Protein AF-A0AAV5EKC6-F1 (afdb_monomer_lite)

InterPro domains:
  IPR011993 PH-like domain superfamily [G3DSA:2.30.29.30] (25-91)
  IPR039680 Pleckstrin homology domain-containing family B member 1/2 [PTHR14309] (21-92)

Sequence (92 aa):
MATNGSSPRLRDTESSLEKVKRQLSSGSGRYLLQGPLLKRSETLRKWNERWVILDPTSGKMEYKLRRNETSIKGTILFDASSTITLSPVNFQ

Foldseek 3Di:
DDPPCPDPVNVVVVVVVVVVVVVVVVPPQPDWDWDWDFDQDPVVRDTAIWIWTARPVFQKIWTDNDDPDPDTPDIDHDDPPDDDDDDPPPPD

Secondary structure (DSSP, 8-state):
-------HHHHHHHHHHHHHHHHHHTT-S---EEEEEEEE-TTT--EEEEEEEEETTTTEEEEESSTT-SS--EEEE--TT------TTS--

Structure (mmCIF, N/CA/C/O backbone):
data_AF-A0AAV5EKC6-F1
#
_entry.id   AF-A0AAV5EKC6-F1
#
loop_
_atom_site.group_PDB
_atom_site.id
_atom_site.type_symbol
_atom_site.label_atom_id
_atom_site.label_alt_id
_atom_site.label_comp_id
_atom_site.label_asym_id
_atom_site.label_entity_id
_atom_site.label_seq_id
_atom_site.pdbx_PDB_ins_code
_atom_site.Cartn_x
_atom_site.Cartn_y
_atom_site.Cartn_z
_atom_site.occupancy
_atom_site.B_iso_or_equiv
_atom_site.auth_seq_id
_atom_site.auth_comp_id
_atom_site.auth_asym_id
_atom_site.auth_atom_id
_atom_site.pdbx_PDB_model_num
ATOM 1 N N . MET A 1 1 ? 31.415 -27.235 11.183 1.00 35.19 1 MET A N 1
ATOM 2 C CA . MET A 1 1 ? 30.247 -27.074 12.076 1.00 35.19 1 MET A CA 1
ATOM 3 C C . MET A 1 1 ? 29.441 -25.889 11.569 1.00 35.19 1 MET A C 1
ATOM 5 O O . MET A 1 1 ? 29.993 -24.800 11.499 1.00 35.19 1 MET A O 1
ATOM 9 N N . ALA A 1 2 ? 28.208 -26.110 11.109 1.00 36.44 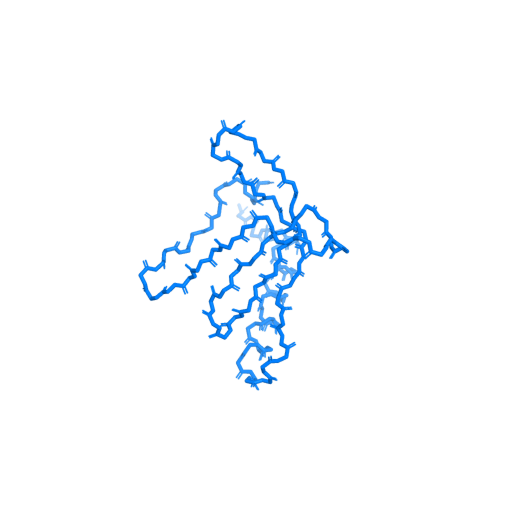2 ALA A N 1
ATOM 10 C CA . ALA A 1 2 ? 27.351 -25.057 10.566 1.00 36.44 2 ALA A CA 1
ATOM 11 C C . ALA A 1 2 ? 26.749 -24.241 11.718 1.00 36.44 2 ALA A C 1
ATOM 13 O O . ALA A 1 2 ? 26.008 -24.776 12.540 1.00 36.44 2 ALA A O 1
ATOM 14 N N . THR A 1 3 ? 27.092 -22.959 11.813 1.00 42.88 3 THR A N 1
ATOM 15 C CA . THR A 1 3 ? 26.464 -22.044 12.763 1.00 42.88 3 THR A CA 1
ATOM 16 C C . THR A 1 3 ? 25.127 -21.590 12.179 1.00 42.88 3 THR A C 1
ATOM 18 O O . THR A 1 3 ? 25.061 -20.703 11.333 1.00 42.88 3 THR A O 1
ATOM 21 N N . ASN A 1 4 ? 24.037 -22.217 12.630 1.00 48.19 4 ASN A N 1
ATOM 22 C CA . ASN A 1 4 ? 22.668 -21.747 12.405 1.00 48.19 4 ASN A CA 1
ATOM 23 C C . ASN A 1 4 ? 22.441 -20.432 13.171 1.00 48.19 4 ASN A C 1
ATOM 25 O O . ASN A 1 4 ? 21.809 -20.395 14.225 1.00 48.19 4 ASN A O 1
ATOM 29 N N . GLY A 1 5 ? 23.001 -19.341 12.656 1.00 43.16 5 GLY A N 1
ATOM 3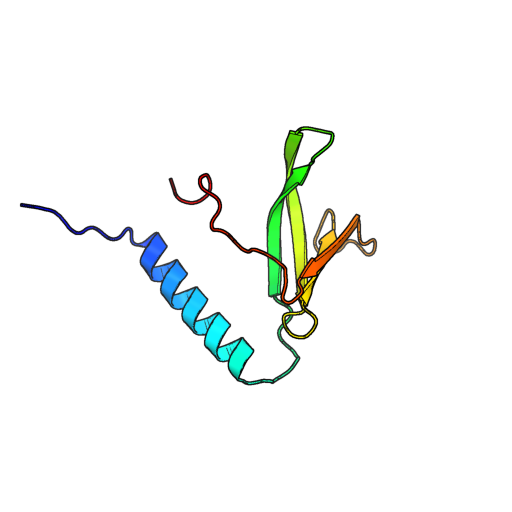0 C CA . GLY A 1 5 ? 22.795 -17.990 13.158 1.00 43.16 5 GLY A CA 1
ATOM 31 C C . GLY A 1 5 ? 21.644 -17.322 12.420 1.00 43.16 5 GLY A C 1
ATOM 32 O O . GLY A 1 5 ? 21.874 -16.507 11.534 1.00 43.16 5 GLY A O 1
ATOM 33 N N . SER A 1 6 ? 20.396 -17.644 12.769 1.00 48.16 6 SER A N 1
ATOM 34 C CA . SER A 1 6 ? 19.265 -16.796 12.376 1.00 48.16 6 SER A CA 1
ATOM 35 C C . SER A 1 6 ? 19.509 -15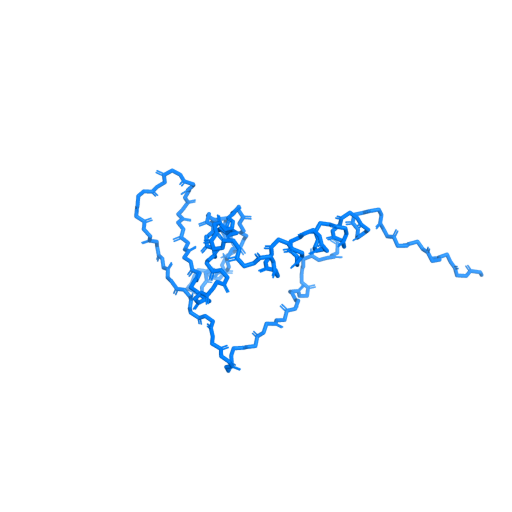.395 12.950 1.00 48.16 6 SER A C 1
ATOM 37 O O . SER A 1 6 ? 19.529 -15.246 14.175 1.00 48.16 6 SER A O 1
ATOM 39 N N . SER A 1 7 ? 19.742 -14.399 12.090 1.00 55.19 7 SER A N 1
ATOM 40 C CA . SER A 1 7 ? 19.995 -13.010 12.497 1.00 55.19 7 SER A CA 1
ATOM 41 C C . SER A 1 7 ? 18.916 -12.534 13.485 1.00 55.19 7 SER A C 1
ATOM 43 O O . SER A 1 7 ? 17.735 -12.783 13.225 1.00 55.19 7 SER A O 1
ATOM 45 N N . PRO A 1 8 ? 19.266 -11.843 14.590 1.00 59.06 8 PRO A N 1
ATOM 46 C CA . PRO A 1 8 ? 18.298 -11.353 15.580 1.00 59.06 8 PRO A CA 1
ATOM 47 C C . PRO A 1 8 ? 17.124 -10.597 14.942 1.00 59.06 8 PRO A C 1
ATOM 49 O O . PRO A 1 8 ? 15.969 -10.801 15.307 1.00 59.06 8 PRO A O 1
ATOM 52 N N . ARG A 1 9 ? 17.411 -9.834 13.876 1.00 61.12 9 ARG A N 1
ATOM 53 C CA . ARG A 1 9 ? 16.421 -9.069 13.104 1.00 61.12 9 ARG A CA 1
ATOM 54 C C . ARG A 1 9 ? 15.336 -9.935 12.463 1.00 61.12 9 ARG A C 1
ATOM 56 O O . ARG A 1 9 ? 14.192 -9.500 12.364 1.00 61.12 9 ARG A O 1
ATOM 63 N N . LEU A 1 10 ? 15.672 -11.150 12.027 1.00 62.12 10 LEU A N 1
ATOM 64 C CA . LEU A 1 10 ? 14.707 -12.061 11.407 1.00 62.12 10 LEU A CA 1
ATOM 65 C C . LEU A 1 10 ? 13.711 -12.593 12.441 1.00 62.12 10 LEU A C 1
ATOM 67 O O . LEU A 1 10 ? 12.514 -12.601 12.168 1.00 62.12 10 LEU A O 1
ATOM 71 N N . ARG A 1 11 ? 14.180 -12.945 13.646 1.00 65.62 11 ARG A N 1
ATOM 72 C CA . ARG A 1 11 ? 13.312 -13.414 14.742 1.00 65.62 11 ARG A CA 1
ATOM 73 C C . ARG A 1 11 ? 12.345 -12.328 15.215 1.00 65.62 11 ARG A C 1
ATOM 75 O O . ARG A 1 11 ? 11.167 -12.603 15.437 1.00 65.62 11 ARG A O 1
ATOM 82 N N . ASP A 1 12 ? 12.817 -11.087 15.311 1.00 70.75 12 ASP A N 1
ATOM 83 C CA . ASP A 1 12 ? 11.969 -9.942 15.672 1.00 70.75 12 ASP A CA 1
ATOM 84 C C . ASP A 1 12 ? 10.906 -9.655 14.601 1.00 70.75 12 ASP A C 1
ATOM 86 O O . ASP A 1 12 ? 9.753 -9.331 14.913 1.00 70.75 12 ASP A O 1
ATOM 90 N N . THR A 1 13 ? 11.277 -9.829 13.329 1.00 73.06 13 THR A N 1
ATOM 91 C CA . THR A 1 13 ? 10.364 -9.689 12.188 1.00 73.06 13 THR A CA 1
ATOM 92 C C . THR A 1 13 ? 9.300 -10.785 12.198 1.00 73.06 13 THR A C 1
ATOM 94 O O . THR A 1 13 ? 8.119 -10.493 12.021 1.00 73.06 13 THR A O 1
ATOM 97 N N . GLU A 1 14 ? 9.687 -12.030 12.473 1.00 75.44 14 GLU A N 1
ATOM 98 C CA . GLU A 1 14 ? 8.779 -13.177 12.560 1.00 75.44 14 GLU A CA 1
ATOM 99 C C . GLU A 1 14 ? 7.780 -13.022 13.716 1.00 75.44 14 GLU A C 1
ATOM 101 O O . GLU A 1 14 ? 6.572 -13.147 13.524 1.00 75.44 14 GLU A O 1
ATOM 106 N N . SER A 1 15 ? 8.251 -12.619 14.900 1.00 77.69 15 SER A N 1
ATOM 107 C CA . SER A 1 15 ? 7.386 -12.316 16.050 1.00 77.69 15 SER A CA 1
ATOM 108 C C . SER A 1 15 ? 6.387 -11.191 15.749 1.00 77.69 15 SER A C 1
ATOM 110 O O . SER A 1 15 ? 5.206 -11.273 16.108 1.00 77.69 15 SER A O 1
ATOM 112 N N . SER A 1 16 ? 6.838 -10.142 15.056 1.00 75.38 16 SER A N 1
ATOM 113 C CA . SER A 1 16 ? 5.982 -9.032 14.626 1.00 75.38 16 SER A CA 1
ATOM 114 C C . SER A 1 16 ? 4.940 -9.489 13.604 1.00 75.38 16 SER A C 1
ATOM 116 O O . SER A 1 16 ? 3.770 -9.124 13.719 1.00 75.38 16 SER A O 1
ATOM 118 N N . LEU A 1 17 ? 5.329 -10.347 12.659 1.00 79.00 17 LEU A N 1
ATOM 119 C CA . LEU A 1 17 ? 4.430 -10.930 11.669 1.00 79.00 17 LEU A CA 1
ATOM 120 C C . LEU A 1 17 ? 3.337 -11.779 12.331 1.00 79.00 17 LEU A C 1
ATOM 122 O O . LEU A 1 17 ? 2.161 -11.619 12.012 1.00 79.00 17 LEU A O 1
ATOM 126 N N . GLU A 1 18 ? 3.693 -12.624 13.298 1.00 81.69 18 GLU A N 1
ATOM 127 C CA . GLU A 1 18 ? 2.726 -13.444 14.038 1.00 81.69 18 GLU A CA 1
ATOM 128 C C . GLU A 1 18 ? 1.755 -12.598 14.878 1.00 81.69 18 GLU A C 1
ATOM 130 O O . GLU A 1 18 ? 0.574 -12.926 15.017 1.00 81.69 18 GLU A O 1
ATOM 135 N N . LYS A 1 19 ? 2.207 -11.460 15.421 1.00 80.69 19 LYS A N 1
ATOM 136 C CA . LYS A 1 19 ? 1.309 -10.484 16.064 1.00 80.69 19 LYS A CA 1
ATOM 137 C C . LYS A 1 19 ? 0.322 -9.882 15.062 1.00 80.69 19 LYS A C 1
ATOM 139 O O . LYS A 1 19 ? -0.869 -9.842 15.362 1.00 80.69 19 LYS A O 1
ATOM 144 N N . VAL A 1 20 ? 0.791 -9.478 13.881 1.00 78.00 20 VAL A N 1
ATOM 145 C CA . VAL A 1 20 ? -0.067 -8.916 12.826 1.00 78.00 20 VAL A CA 1
ATOM 146 C C . VAL A 1 20 ? -1.087 -9.950 12.351 1.00 78.00 20 VAL A C 1
ATOM 148 O O . VAL A 1 20 ? -2.278 -9.655 12.343 1.00 78.00 20 VAL A O 1
ATOM 151 N N . LYS A 1 21 ? -0.673 -11.187 12.051 1.00 78.88 21 LYS A N 1
ATOM 152 C CA . LYS A 1 21 ? -1.589 -12.271 11.647 1.00 78.88 21 LYS A CA 1
ATOM 153 C C . LYS A 1 21 ? -2.708 -12.496 12.665 1.00 78.88 21 LYS A C 1
ATOM 155 O O . LYS A 1 21 ? -3.874 -12.598 12.281 1.00 78.88 21 LYS A O 1
ATOM 160 N N . ARG A 1 22 ? -2.378 -12.523 13.962 1.00 81.19 22 ARG A N 1
ATOM 161 C CA . ARG A 1 22 ? -3.378 -12.645 15.038 1.00 81.19 22 ARG A CA 1
ATOM 162 C C . ARG A 1 22 ? -4.348 -11.465 15.066 1.00 81.19 22 ARG A C 1
ATOM 164 O O . ARG A 1 22 ? -5.549 -11.679 15.190 1.00 81.19 22 ARG A O 1
ATOM 171 N N . GLN A 1 23 ? -3.850 -10.237 14.914 1.00 76.50 23 GLN A N 1
ATOM 172 C CA . GLN A 1 23 ? -4.696 -9.037 14.871 1.00 76.50 23 GLN A CA 1
ATOM 173 C C . GLN A 1 23 ? -5.653 -9.048 13.674 1.00 76.50 23 GLN A C 1
ATOM 175 O O . GLN A 1 23 ? -6.831 -8.734 13.834 1.00 76.50 23 GLN A O 1
ATOM 180 N N . LEU A 1 24 ? -5.171 -9.464 12.501 1.00 76.88 24 LEU A N 1
ATOM 181 C CA . LEU A 1 24 ? -5.988 -9.601 11.293 1.00 76.88 24 LEU A CA 1
ATOM 182 C C . LEU A 1 24 ? -7.065 -10.682 11.455 1.00 76.88 24 LEU A C 1
ATOM 184 O O . LEU A 1 24 ? -8.225 -10.455 11.121 1.00 76.88 24 LEU A O 1
ATOM 188 N N . SER A 1 25 ? -6.704 -11.826 12.043 1.00 75.44 25 SER A N 1
ATOM 189 C CA . SER A 1 25 ? -7.626 -12.950 12.271 1.00 75.44 25 SER A CA 1
ATOM 190 C C . SER A 1 25 ? -8.739 -12.624 13.277 1.00 75.44 25 SER A C 1
ATOM 192 O O . SER A 1 25 ? -9.807 -13.222 13.231 1.00 75.44 25 SER A O 1
ATOM 194 N N . SER A 1 26 ? -8.516 -11.656 14.174 1.00 71.44 26 SER A N 1
ATOM 195 C CA . SER A 1 26 ? -9.486 -11.242 15.198 1.00 71.44 26 SER A CA 1
ATOM 196 C C . SER A 1 26 ? -10.692 -10.468 14.642 1.00 71.44 26 SER A C 1
ATOM 198 O O . SER A 1 26 ? -11.573 -10.112 15.423 1.00 71.44 26 SER A O 1
ATOM 200 N N . GLY A 1 27 ? -10.738 -10.144 13.342 1.00 62.38 27 GLY A N 1
ATOM 201 C CA . GLY A 1 27 ? -11.932 -9.589 12.685 1.00 62.38 27 GLY A CA 1
ATOM 202 C C . GLY A 1 27 ? -12.393 -8.209 13.180 1.00 62.38 27 GLY A C 1
ATOM 203 O O . GLY A 1 27 ? -13.467 -7.755 12.809 1.00 62.38 27 GLY A O 1
ATOM 204 N N . SER A 1 28 ? -11.594 -7.508 13.996 1.00 62.50 28 SER A N 1
ATOM 205 C CA . SER A 1 28 ? -11.976 -6.228 14.625 1.00 62.50 28 SER A CA 1
ATOM 206 C C . SER A 1 28 ? -12.184 -5.082 13.616 1.00 62.50 28 SER A C 1
ATOM 208 O O . SER A 1 28 ? -12.589 -3.999 14.026 1.00 62.50 28 SER A O 1
ATOM 210 N N . GLY A 1 29 ? -11.869 -5.267 12.322 1.00 58.59 29 GLY A N 1
ATOM 211 C CA . GLY A 1 29 ? -12.075 -4.289 11.234 1.00 58.59 29 GLY A CA 1
ATOM 212 C C . GLY A 1 29 ? -11.334 -2.951 11.390 1.00 58.59 29 GLY A C 1
ATOM 213 O O . GLY A 1 29 ? -11.405 -2.086 10.527 1.00 58.59 29 GLY A O 1
ATOM 214 N N . ARG A 1 30 ? -10.614 -2.764 12.501 1.00 65.25 30 ARG A N 1
ATOM 215 C CA . ARG A 1 30 ? -10.002 -1.497 12.925 1.00 65.25 30 ARG A CA 1
ATOM 216 C C . ARG A 1 30 ? -8.506 -1.405 12.633 1.00 65.25 30 ARG A C 1
ATOM 218 O O . ARG A 1 30 ? -7.881 -0.403 12.975 1.00 65.25 30 ARG A O 1
ATOM 225 N N . TYR A 1 31 ? -7.913 -2.433 12.032 1.00 67.56 31 TYR A N 1
ATOM 226 C CA . TYR A 1 31 ? -6.467 -2.502 11.832 1.00 67.56 31 TYR A CA 1
ATOM 227 C C . TYR A 1 31 ? -6.092 -2.083 10.411 1.00 67.56 31 TYR A C 1
ATOM 229 O O . TYR A 1 31 ? -5.868 -2.922 9.544 1.00 67.56 31 TYR A O 1
ATOM 237 N N . LEU A 1 32 ? -5.995 -0.771 10.187 1.00 77.19 32 LEU A N 1
ATOM 238 C CA . LEU A 1 32 ? -5.258 -0.259 9.035 1.00 77.19 32 LEU A CA 1
ATOM 239 C C . LEU A 1 32 ? -3.768 -0.497 9.272 1.00 77.19 32 LEU A C 1
ATOM 241 O O . LEU A 1 32 ? -3.194 -0.004 10.249 1.00 77.19 32 LEU A O 1
ATOM 245 N N . LEU A 1 33 ? -3.137 -1.241 8.371 1.00 88.69 33 LEU A N 1
ATOM 246 C CA . LEU A 1 33 ? -1.692 -1.404 8.378 1.00 88.69 33 LEU A CA 1
ATOM 247 C C . LEU A 1 33 ? -1.094 -0.183 7.692 1.00 88.69 33 LEU A C 1
ATOM 249 O O . LEU A 1 33 ? -1.316 0.041 6.507 1.00 88.69 33 LEU A O 1
ATOM 253 N N . GLN A 1 34 ? -0.363 0.635 8.441 1.00 92.00 34 GLN A N 1
ATOM 254 C CA . GLN A 1 34 ? 0.183 1.881 7.921 1.00 92.00 34 GLN A CA 1
ATOM 255 C C . GLN A 1 34 ? 1.627 2.093 8.347 1.00 92.00 34 GLN A C 1
ATOM 257 O O . GLN A 1 34 ? 2.016 1.743 9.462 1.00 92.00 34 GLN A O 1
ATOM 262 N N . GLY A 1 35 ? 2.415 2.698 7.467 1.00 93.62 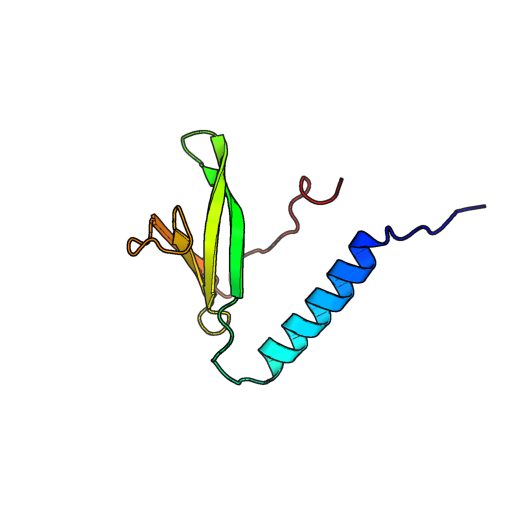35 GLY A N 1
ATOM 263 C CA . GLY A 1 35 ? 3.819 2.960 7.743 1.00 93.62 35 GLY A CA 1
ATOM 264 C C . GLY A 1 35 ? 4.593 3.463 6.530 1.00 93.62 35 GLY A C 1
ATOM 265 O O . GLY A 1 35 ? 4.065 3.488 5.413 1.00 93.62 35 GLY A O 1
ATOM 266 N N . PRO A 1 36 ? 5.851 3.882 6.738 1.00 94.12 36 PRO A N 1
ATOM 267 C CA . PRO A 1 36 ? 6.741 4.235 5.646 1.00 94.12 36 PRO A CA 1
ATOM 268 C C . PRO A 1 36 ? 7.179 2.970 4.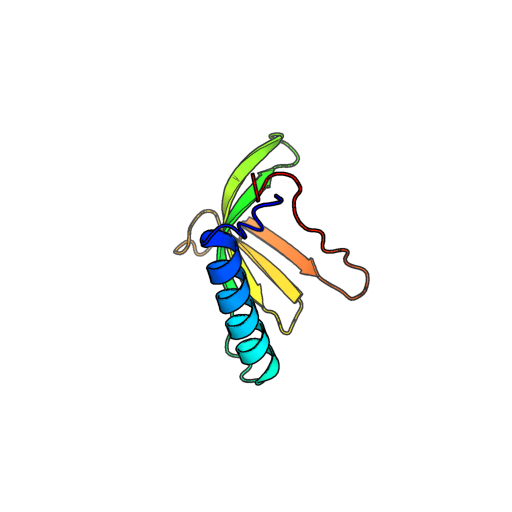900 1.00 94.12 36 PRO A C 1
ATOM 270 O O . PRO A 1 36 ? 7.601 1.992 5.514 1.00 94.12 36 PRO A O 1
ATOM 273 N N . LEU A 1 37 ? 7.103 2.996 3.570 1.00 92.12 37 LEU A N 1
ATOM 274 C CA . LEU A 1 37 ? 7.658 1.966 2.693 1.00 92.12 37 LEU A CA 1
ATOM 275 C C . LEU A 1 37 ? 8.376 2.608 1.508 1.00 92.12 37 LEU A C 1
ATOM 277 O O . LEU A 1 37 ? 7.959 3.644 0.983 1.00 92.12 37 LEU A O 1
ATOM 281 N N . LEU A 1 38 ? 9.443 1.960 1.045 1.00 91.31 38 LEU A N 1
ATOM 282 C CA . LEU A 1 38 ? 10.072 2.315 -0.219 1.00 91.31 38 LEU A CA 1
ATOM 283 C C . LEU A 1 38 ? 9.219 1.774 -1.368 1.00 91.31 38 LEU A C 1
ATOM 285 O O . LEU A 1 38 ? 9.012 0.570 -1.493 1.00 91.31 38 LEU A O 1
ATOM 289 N N . LYS A 1 39 ? 8.756 2.669 -2.243 1.00 91.19 39 LYS A N 1
ATOM 290 C CA . LYS A 1 39 ? 8.070 2.331 -3.494 1.00 91.19 39 LYS A CA 1
ATOM 291 C C . LYS A 1 39 ? 8.950 2.715 -4.677 1.00 91.19 39 LYS A C 1
ATOM 293 O O . LYS A 1 39 ? 9.407 3.857 -4.777 1.00 91.19 39 LYS A O 1
ATOM 298 N N . ARG A 1 40 ? 9.139 1.792 -5.621 1.00 89.69 40 ARG A N 1
ATOM 299 C CA . ARG A 1 40 ? 9.800 2.096 -6.893 1.00 89.69 40 ARG A CA 1
ATOM 300 C C . ARG A 1 40 ? 8.848 2.875 -7.806 1.00 89.69 40 ARG A C 1
ATOM 302 O O . ARG A 1 40 ? 7.694 2.491 -8.014 1.00 89.69 40 ARG A O 1
ATOM 309 N N . SER A 1 41 ? 9.318 4.010 -8.315 1.00 85.62 41 SER A N 1
ATOM 310 C CA . SER A 1 41 ? 8.670 4.714 -9.422 1.00 85.62 41 SER A CA 1
ATOM 311 C C . SER A 1 41 ? 8.984 3.978 -10.717 1.00 85.62 41 SER A C 1
ATOM 313 O O . SER A 1 41 ? 10.146 3.669 -10.976 1.00 85.62 41 SER A O 1
ATOM 315 N N . GLU A 1 42 ? 7.962 3.716 -11.522 1.00 85.69 42 GLU A N 1
ATOM 316 C CA . GLU A 1 42 ? 8.130 3.104 -12.837 1.00 85.69 42 GLU A CA 1
ATOM 317 C C . GLU A 1 42 ? 8.827 4.068 -13.806 1.00 85.69 42 GLU A C 1
ATOM 319 O O . GLU A 1 42 ? 9.856 3.728 -14.384 1.00 85.69 42 GLU A O 1
ATOM 324 N N . THR A 1 43 ? 8.354 5.317 -13.875 1.00 87.12 43 THR A N 1
ATOM 325 C CA . THR A 1 43 ? 8.905 6.355 -14.758 1.00 87.12 43 THR A CA 1
ATOM 326 C C . THR A 1 43 ? 10.322 6.768 -14.367 1.00 87.12 43 THR A C 1
ATOM 328 O O . THR A 1 43 ? 11.222 6.784 -15.199 1.00 87.12 43 THR A O 1
ATOM 331 N N . LEU A 1 44 ? 10.545 7.087 -13.087 1.00 88.75 44 LEU A N 1
ATOM 332 C CA . LEU A 1 44 ? 11.834 7.608 -12.612 1.00 88.75 44 LEU A CA 1
ATOM 333 C C . LEU A 1 44 ? 12.828 6.497 -12.258 1.00 88.75 44 LEU A C 1
ATOM 335 O O . LEU A 1 44 ? 13.962 6.789 -11.887 1.00 88.75 44 LEU A O 1
ATOM 339 N N . ARG A 1 45 ? 12.392 5.229 -12.283 1.00 89.62 45 ARG A N 1
ATOM 340 C CA . ARG A 1 45 ? 13.180 4.037 -11.921 1.00 89.62 45 ARG A CA 1
ATOM 341 C C . ARG A 1 45 ? 13.870 4.114 -10.548 1.00 89.62 45 ARG A C 1
ATOM 343 O O . ARG A 1 45 ? 14.799 3.354 -10.286 1.00 89.62 45 ARG A O 1
ATOM 350 N N . LYS A 1 46 ? 13.380 4.975 -9.649 1.00 90.88 46 LYS A N 1
ATOM 351 C CA . LYS A 1 46 ? 13.964 5.281 -8.332 1.00 90.88 46 LYS A CA 1
ATOM 352 C C . LYS A 1 46 ? 13.056 4.828 -7.188 1.00 90.88 46 LYS A C 1
ATOM 354 O O . LYS A 1 46 ? 11.832 4.964 -7.271 1.00 90.88 46 LYS A O 1
ATOM 359 N N . TRP A 1 47 ? 13.659 4.340 -6.106 1.00 91.50 47 TRP A N 1
ATOM 360 C CA . TRP A 1 47 ? 12.974 4.087 -4.838 1.00 91.50 47 TRP A CA 1
ATOM 361 C C . TRP A 1 47 ? 12.724 5.393 -4.096 1.00 91.50 47 TRP A C 1
ATOM 363 O O . TRP A 1 47 ? 13.624 6.213 -3.936 1.00 91.50 47 TRP A O 1
ATOM 373 N N . ASN A 1 48 ? 11.490 5.592 -3.656 1.00 91.44 48 ASN A N 1
ATOM 374 C CA . ASN A 1 48 ? 11.114 6.742 -2.856 1.00 91.44 48 ASN A CA 1
ATOM 375 C C . ASN A 1 48 ? 10.303 6.272 -1.662 1.00 91.44 48 ASN A C 1
ATOM 377 O O . ASN A 1 48 ? 9.449 5.396 -1.802 1.00 91.44 48 ASN A O 1
ATOM 381 N N . GLU A 1 49 ? 10.529 6.895 -0.515 1.00 93.31 49 GLU A N 1
ATOM 382 C CA . GLU A 1 49 ? 9.683 6.667 0.645 1.00 93.31 49 GLU A CA 1
ATOM 383 C C . GLU A 1 49 ? 8.271 7.199 0.381 1.00 93.31 49 GLU A C 1
ATOM 385 O O . GLU A 1 49 ? 8.072 8.277 -0.198 1.00 93.31 49 GLU A O 1
ATOM 390 N N . ARG A 1 50 ? 7.281 6.403 0.769 1.00 95.62 50 ARG A N 1
ATOM 391 C CA . ARG A 1 50 ? 5.866 6.744 0.750 1.00 95.62 50 ARG A CA 1
ATOM 392 C C . ARG A 1 50 ? 5.235 6.285 2.048 1.00 95.62 50 ARG A C 1
ATOM 394 O O . ARG A 1 50 ? 5.577 5.226 2.567 1.00 95.62 50 ARG A O 1
ATOM 401 N N . TRP A 1 51 ? 4.279 7.063 2.538 1.00 96.44 51 TRP A N 1
ATOM 402 C CA . TRP A 1 51 ? 3.410 6.598 3.608 1.00 96.44 51 TRP A CA 1
ATOM 403 C C . TRP A 1 51 ? 2.322 5.727 2.995 1.00 96.44 51 TRP A C 1
ATOM 405 O O . TRP A 1 51 ? 1.509 6.229 2.216 1.00 96.44 51 TRP A O 1
ATOM 415 N N . VAL A 1 52 ? 2.344 4.437 3.308 1.00 95.94 52 VAL A N 1
ATOM 416 C CA . VAL A 1 52 ? 1.407 3.443 2.788 1.00 95.94 52 VAL A CA 1
ATOM 417 C C . VAL A 1 52 ? 0.351 3.151 3.841 1.00 95.94 52 VAL A C 1
ATOM 419 O O . VAL A 1 52 ? 0.647 3.133 5.034 1.00 95.94 52 VAL A O 1
ATOM 422 N N . ILE A 1 53 ? -0.880 2.945 3.388 1.00 94.31 53 ILE A N 1
ATOM 423 C CA . ILE A 1 53 ? -2.026 2.545 4.198 1.00 94.31 53 ILE A CA 1
ATOM 424 C C . ILE A 1 53 ? -2.663 1.358 3.480 1.00 94.31 53 ILE A C 1
ATOM 426 O O . ILE A 1 53 ? -3.061 1.487 2.328 1.00 94.31 53 ILE A O 1
ATOM 430 N N . LEU A 1 54 ? -2.733 0.209 4.137 1.00 92.12 54 LEU A N 1
ATOM 431 C CA . LEU A 1 54 ? -3.388 -0.998 3.654 1.00 92.12 54 LEU A CA 1
ATOM 432 C C . LEU A 1 54 ? -4.603 -1.276 4.533 1.00 92.12 54 LEU A C 1
ATOM 434 O O . LEU A 1 54 ? -4.472 -1.452 5.746 1.00 92.12 54 LEU A O 1
ATOM 438 N N . ASP A 1 55 ? -5.767 -1.342 3.897 1.00 89.62 55 ASP A N 1
ATOM 439 C CA . ASP A 1 55 ? -6.943 -1.981 4.462 1.00 89.62 55 ASP A CA 1
ATOM 440 C C . ASP A 1 55 ? -6.892 -3.482 4.126 1.00 89.62 55 ASP A C 1
ATOM 442 O O . ASP A 1 55 ? -7.107 -3.870 2.973 1.00 89.62 55 ASP A O 1
ATOM 446 N N . PRO A 1 56 ? -6.592 -4.344 5.112 1.00 83.75 56 PRO A N 1
ATOM 447 C CA . PRO A 1 56 ? -6.471 -5.778 4.889 1.00 83.75 56 PRO A CA 1
ATOM 448 C C . PRO A 1 56 ? -7.815 -6.449 4.579 1.00 83.75 56 PRO A C 1
ATOM 450 O O . PRO A 1 56 ? -7.817 -7.568 4.077 1.00 83.75 56 PRO A O 1
ATOM 453 N N . THR A 1 57 ? -8.944 -5.794 4.868 1.00 84.00 57 THR A N 1
ATOM 454 C CA . THR A 1 57 ? -10.284 -6.357 4.645 1.00 84.00 57 THR A CA 1
ATOM 455 C C . THR A 1 57 ? -10.686 -6.244 3.181 1.00 84.00 57 THR A C 1
ATOM 457 O O . THR A 1 57 ? -11.249 -7.178 2.618 1.00 84.00 57 THR A O 1
ATOM 460 N N . SER A 1 58 ? -10.392 -5.100 2.558 1.00 87.06 58 SER A N 1
ATOM 461 C CA . SER A 1 58 ? -10.719 -4.840 1.152 1.00 87.06 58 SER A CA 1
ATOM 462 C C . SER A 1 58 ? -9.573 -5.140 0.186 1.00 87.06 58 SER A C 1
ATOM 464 O O . SER A 1 58 ? -9.785 -5.126 -1.022 1.00 87.06 58 SER A O 1
ATOM 466 N N . GLY A 1 59 ? -8.350 -5.346 0.688 1.00 88.12 59 GLY A N 1
ATOM 467 C CA . GLY A 1 59 ? -7.152 -5.435 -0.152 1.00 88.12 59 GLY A CA 1
ATOM 468 C C . GLY A 1 59 ? -6.744 -4.090 -0.762 1.00 88.12 59 GLY A C 1
ATOM 469 O O . GLY A 1 59 ? -5.848 -4.034 -1.605 1.00 88.12 59 GLY A O 1
ATOM 470 N N . LYS A 1 60 ? -7.377 -2.984 -0.351 1.00 93.62 60 LYS A N 1
ATOM 471 C CA . LYS A 1 60 ? -7.064 -1.651 -0.856 1.00 93.62 60 LYS A CA 1
ATOM 472 C C . LYS A 1 60 ? -5.825 -1.101 -0.162 1.00 93.62 60 LYS A C 1
ATOM 474 O O . LYS A 1 60 ? -5.816 -0.865 1.045 1.00 93.62 60 LYS A O 1
ATOM 479 N N . MET A 1 61 ? -4.792 -0.836 -0.950 1.00 95.38 61 MET A N 1
ATOM 480 C CA . MET A 1 61 ? -3.575 -0.171 -0.511 1.00 95.38 61 MET A CA 1
ATOM 481 C C . MET A 1 61 ? -3.461 1.205 -1.160 1.00 95.38 61 MET A C 1
ATOM 483 O O . MET A 1 61 ? -3.494 1.348 -2.375 1.00 95.38 61 MET A O 1
ATOM 487 N N . GLU A 1 62 ? -3.284 2.239 -0.357 1.00 96.00 62 GLU A N 1
ATOM 488 C CA . GLU A 1 62 ? -3.099 3.612 -0.813 1.00 96.00 62 GLU A CA 1
ATOM 489 C C . GLU A 1 62 ? -1.744 4.141 -0.367 1.00 96.00 62 GLU A C 1
ATOM 491 O O . GLU A 1 62 ? -1.185 3.701 0.640 1.00 96.00 62 GLU A O 1
ATOM 496 N N . TYR A 1 63 ? -1.204 5.112 -1.103 1.00 96.25 63 TYR A N 1
ATOM 497 C CA . TYR A 1 63 ? 0.040 5.758 -0.706 1.00 96.25 63 TYR A CA 1
ATOM 498 C C . TYR A 1 63 ? 0.015 7.275 -0.866 1.00 96.25 63 TYR A C 1
ATOM 500 O O . TYR A 1 63 ? -0.599 7.835 -1.775 1.00 96.25 63 TYR A O 1
ATOM 508 N N . LYS A 1 64 ? 0.743 7.942 0.030 1.00 96.62 64 LYS A N 1
ATOM 509 C CA . LYS A 1 64 ? 0.915 9.398 0.120 1.00 96.62 64 LYS A CA 1
ATOM 510 C C . LYS A 1 64 ? 2.402 9.749 0.119 1.00 96.62 64 LYS A C 1
ATOM 512 O O . LYS A 1 64 ? 3.240 8.869 0.335 1.00 96.62 64 LYS A O 1
ATOM 517 N N . LEU A 1 65 ? 2.766 11.020 -0.097 1.00 94.75 65 LEU A N 1
ATOM 518 C CA . LEU A 1 65 ? 4.174 11.416 0.077 1.00 94.75 65 LEU A CA 1
ATOM 519 C C . LEU A 1 65 ? 4.573 11.380 1.556 1.00 94.75 65 LEU A C 1
ATOM 521 O O . LEU A 1 65 ? 5.685 10.969 1.861 1.00 94.75 65 LEU A O 1
ATOM 525 N N . ARG A 1 66 ? 3.676 11.789 2.465 1.00 95.19 66 ARG A N 1
ATOM 526 C CA . ARG A 1 66 ? 3.905 11.828 3.921 1.00 95.19 66 ARG A CA 1
ATOM 527 C C . ARG A 1 66 ? 2.654 11.405 4.698 1.00 95.19 66 ARG A C 1
ATOM 529 O O . ARG A 1 66 ? 1.545 11.476 4.174 1.00 95.19 66 ARG A O 1
ATOM 536 N N . ARG A 1 67 ? 2.826 11.032 5.974 1.00 94.25 67 ARG A N 1
ATOM 537 C CA . ARG A 1 67 ? 1.740 10.598 6.880 1.00 94.25 67 ARG A CA 1
ATOM 538 C C . ARG A 1 67 ? 0.579 11.591 6.970 1.00 94.25 67 ARG A C 1
ATOM 540 O O . ARG A 1 67 ? -0.576 11.191 6.880 1.00 94.25 67 ARG A O 1
ATOM 547 N N . ASN A 1 68 ? 0.897 12.874 7.133 1.00 93.81 68 ASN A N 1
ATOM 548 C CA . ASN A 1 68 ? -0.093 13.924 7.396 1.00 93.81 68 ASN A CA 1
ATOM 549 C C . ASN A 1 68 ? -0.676 14.542 6.116 1.00 93.81 68 ASN A C 1
ATOM 551 O O . ASN A 1 68 ? -1.428 15.508 6.189 1.00 93.81 68 ASN A O 1
ATOM 555 N N . GLU A 1 69 ? -0.315 14.030 4.938 1.00 93.56 69 GLU A N 1
ATOM 556 C CA . GLU A 1 69 ? -0.842 14.567 3.689 1.00 93.56 69 GLU A CA 1
ATOM 557 C C . GLU A 1 69 ? -2.296 14.130 3.492 1.00 93.56 69 GLU A C 1
ATOM 559 O O . GLU A 1 69 ? -2.677 12.990 3.774 1.00 93.56 69 GLU A O 1
ATOM 564 N N . THR A 1 70 ? -3.134 15.041 3.013 1.00 91.56 70 THR A N 1
ATOM 565 C CA . THR A 1 70 ? -4.543 14.745 2.728 1.00 91.56 70 THR A CA 1
ATOM 566 C C . THR A 1 70 ? -4.692 14.033 1.385 1.00 91.56 70 THR A C 1
ATOM 568 O O . THR A 1 70 ? -5.477 13.097 1.266 1.00 91.56 70 THR A O 1
ATOM 571 N N . SER A 1 71 ? -3.879 14.417 0.396 1.00 95.44 71 SER A N 1
ATOM 572 C CA . SER A 1 71 ? -3.884 13.860 -0.959 1.00 95.44 71 SER A CA 1
ATOM 573 C C . SER A 1 71 ? -3.327 12.435 -1.008 1.00 95.44 71 SER A C 1
ATOM 575 O O . SER A 1 71 ? -2.177 12.180 -0.641 1.00 95.44 71 SER A O 1
ATOM 577 N N . ILE A 1 72 ? -4.135 11.517 -1.544 1.00 96.19 72 ILE A N 1
ATOM 578 C CA . ILE A 1 72 ? -3.693 10.194 -1.991 1.00 96.19 72 ILE A CA 1
ATOM 579 C C . ILE A 1 72 ? -2.967 10.352 -3.329 1.00 96.19 72 ILE A C 1
ATOM 581 O O . ILE A 1 72 ? -3.471 10.997 -4.246 1.00 96.19 72 ILE A O 1
ATOM 585 N N . LYS A 1 73 ? -1.763 9.781 -3.439 1.00 94.81 73 LYS A N 1
ATOM 586 C CA . LYS A 1 73 ? -0.954 9.802 -4.671 1.00 94.81 73 LYS A CA 1
ATOM 587 C C . LYS A 1 73 ? -1.219 8.610 -5.581 1.00 94.81 73 LYS A C 1
ATOM 589 O O . LYS A 1 73 ? -0.857 8.663 -6.752 1.00 94.81 73 LYS A O 1
ATOM 594 N N . GLY A 1 74 ? -1.789 7.537 -5.051 1.00 94.62 74 GLY A N 1
ATOM 595 C CA . GLY A 1 74 ? -2.204 6.388 -5.839 1.00 94.62 74 GLY A CA 1
ATOM 596 C C . GLY A 1 74 ? -2.788 5.278 -4.979 1.00 94.62 74 GLY A C 1
ATOM 597 O O . GLY A 1 74 ? -2.635 5.273 -3.753 1.00 94.62 74 GLY A O 1
ATOM 598 N N . THR A 1 75 ? -3.434 4.340 -5.661 1.00 95.62 75 THR A N 1
ATOM 599 C CA . THR A 1 75 ? -4.108 3.179 -5.083 1.00 95.62 75 THR A CA 1
ATOM 600 C C . THR A 1 75 ? -3.636 1.921 -5.806 1.00 95.62 75 THR A C 1
ATOM 602 O O . THR A 1 75 ? -3.407 1.938 -7.013 1.00 95.62 75 THR A O 1
ATOM 605 N N . ILE A 1 76 ? -3.472 0.844 -5.052 1.00 94.00 76 ILE A N 1
ATOM 606 C CA . ILE A 1 76 ? -3.150 -0.508 -5.490 1.00 94.00 76 ILE A CA 1
ATOM 607 C C . ILE A 1 76 ? -4.248 -1.390 -4.901 1.00 94.00 76 ILE A C 1
ATOM 609 O O . ILE A 1 76 ? -4.530 -1.305 -3.706 1.00 94.00 76 ILE A O 1
ATOM 613 N N . LEU A 1 77 ? -4.898 -2.193 -5.735 1.00 94.06 77 LEU A N 1
ATOM 614 C CA . LEU A 1 77 ? -5.930 -3.128 -5.301 1.00 94.06 77 LEU A CA 1
ATOM 615 C C . LEU A 1 77 ? -5.354 -4.535 -5.374 1.00 94.06 77 LEU A C 1
ATOM 617 O O . LEU A 1 77 ? -4.894 -4.948 -6.435 1.00 94.06 77 LEU A O 1
ATOM 621 N N . PHE A 1 78 ? -5.360 -5.232 -4.243 1.00 90.94 78 PHE A N 1
ATOM 622 C CA . PHE A 1 78 ? -5.067 -6.655 -4.193 1.00 90.94 78 PHE A CA 1
ATOM 623 C C . PHE A 1 78 ? -6.370 -7.438 -4.295 1.00 90.94 78 PHE A C 1
ATOM 625 O O . PHE A 1 78 ? -7.321 -7.184 -3.559 1.00 90.94 78 PHE A O 1
ATOM 632 N N . ASP A 1 79 ? -6.385 -8.409 -5.192 1.00 88.00 79 ASP A N 1
ATOM 633 C CA . ASP A 1 79 ? -7.468 -9.363 -5.377 1.00 88.00 79 ASP A CA 1
ATOM 634 C C . ASP A 1 79 ? -6.929 -10.801 -5.347 1.00 88.00 79 ASP A C 1
ATOM 636 O O . ASP A 1 79 ? -5.738 -11.040 -5.133 1.00 88.00 79 ASP A O 1
ATOM 640 N N . ALA A 1 80 ? -7.805 -11.778 -5.577 1.00 88.62 80 ALA A N 1
ATOM 641 C CA . ALA A 1 80 ? -7.434 -13.192 -5.572 1.00 88.62 80 ALA A CA 1
ATOM 642 C C . ALA A 1 80 ? -6.423 -13.584 -6.672 1.00 88.62 80 ALA A C 1
ATOM 644 O O . ALA A 1 80 ? -5.806 -14.640 -6.572 1.00 88.62 80 ALA A O 1
ATOM 645 N N . SER A 1 81 ? -6.248 -12.759 -7.711 1.00 92.38 81 SER A N 1
ATOM 646 C CA . SER A 1 81 ? -5.278 -12.984 -8.792 1.00 92.38 81 SER A CA 1
ATOM 647 C C . SER A 1 81 ? -3.912 -12.346 -8.517 1.00 92.38 81 SER A C 1
ATOM 649 O O . SER A 1 81 ? -2.933 -12.593 -9.227 1.00 92.38 81 SER A O 1
ATOM 651 N N . SER A 1 82 ? -3.825 -11.524 -7.473 1.00 89.69 82 SER A N 1
ATOM 652 C CA . SER A 1 82 ? -2.621 -10.782 -7.137 1.00 89.69 82 SER A CA 1
ATOM 653 C C . SER A 1 82 ? -1.518 -11.706 -6.624 1.00 89.69 82 SER A C 1
ATOM 655 O O . SER A 1 82 ? -1.720 -12.519 -5.725 1.00 89.69 82 SER A O 1
ATOM 657 N N . THR A 1 83 ? -0.308 -11.542 -7.161 1.00 89.69 83 THR A N 1
ATOM 658 C CA . THR A 1 83 ? 0.876 -12.282 -6.705 1.00 89.69 83 THR A CA 1
ATOM 659 C C . THR A 1 83 ? 1.705 -11.414 -5.765 1.00 89.69 83 THR A C 1
ATOM 661 O O . THR A 1 83 ? 2.164 -10.337 -6.144 1.00 89.69 83 THR A O 1
ATOM 664 N N . ILE A 1 84 ? 1.919 -11.892 -4.537 1.00 84.12 84 ILE A N 1
ATOM 665 C CA . ILE A 1 84 ? 2.752 -11.223 -3.533 1.00 84.12 84 ILE A CA 1
ATOM 666 C C . ILE A 1 84 ? 4.035 -12.030 -3.355 1.00 84.12 84 ILE A C 1
ATOM 668 O O . ILE A 1 84 ? 4.003 -13.191 -2.955 1.00 84.12 84 ILE A O 1
ATOM 672 N N . THR A 1 85 ? 5.175 -11.401 -3.630 1.00 80.25 85 THR A N 1
ATOM 673 C CA . THR A 1 85 ? 6.498 -12.023 -3.502 1.00 80.25 85 THR A CA 1
ATOM 674 C C . THR A 1 85 ? 7.382 -11.224 -2.560 1.00 80.25 85 THR A C 1
ATOM 676 O O . THR A 1 85 ? 7.301 -9.995 -2.501 1.00 80.25 85 THR A O 1
ATOM 679 N N . LEU A 1 86 ? 8.286 -11.908 -1.860 1.00 74.12 86 LEU A N 1
ATOM 680 C CA . LEU A 1 86 ? 9.331 -11.232 -1.098 1.00 74.12 86 LEU A CA 1
ATOM 681 C C . LEU A 1 86 ? 10.273 -10.500 -2.058 1.00 74.12 86 LEU A C 1
ATOM 683 O O . LEU A 1 86 ? 10.729 -11.063 -3.052 1.00 74.12 86 LEU A O 1
ATOM 687 N N . SER A 1 87 ? 10.556 -9.231 -1.759 1.00 67.31 87 SER A N 1
ATOM 688 C CA . SER A 1 87 ? 11.520 -8.453 -2.535 1.00 67.31 87 SER A CA 1
ATOM 689 C C . SER A 1 87 ? 12.921 -9.055 -2.364 1.00 67.31 87 SER A C 1
ATOM 691 O O . SER A 1 87 ? 13.386 -9.148 -1.224 1.00 67.31 87 SER A O 1
ATOM 693 N N . PRO A 1 88 ? 13.632 -9.400 -3.454 1.00 64.19 88 PRO A N 1
ATOM 694 C CA . PRO A 1 88 ? 14.967 -9.994 -3.373 1.00 64.19 88 PRO A CA 1
ATOM 695 C C . PRO A 1 8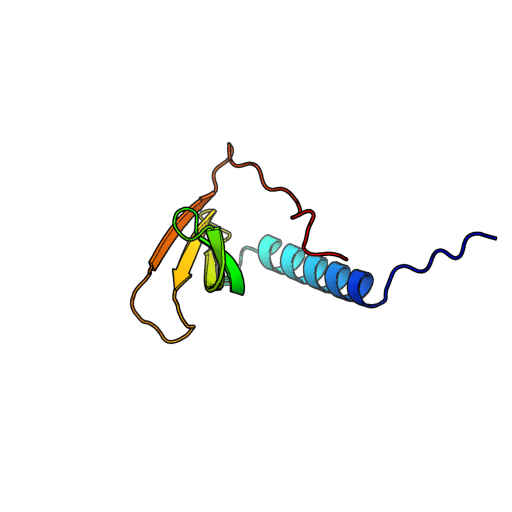8 ? 16.028 -9.027 -2.821 1.00 64.19 88 PRO A C 1
ATOM 697 O O . PRO A 1 88 ? 17.123 -9.456 -2.484 1.00 64.19 88 PRO A O 1
ATOM 700 N N . VAL A 1 89 ? 15.716 -7.728 -2.719 1.00 60.88 89 VAL A N 1
ATOM 701 C CA . VAL A 1 89 ? 16.653 -6.666 -2.308 1.00 60.88 89 VAL A CA 1
ATOM 702 C C . VAL A 1 89 ? 16.466 -6.168 -0.868 1.00 60.88 89 VAL A C 1
ATOM 704 O O . VAL A 1 89 ? 17.224 -5.308 -0.437 1.00 60.88 89 VAL A O 1
ATOM 707 N N . ASN A 1 90 ? 15.483 -6.668 -0.109 1.00 53.56 90 ASN A N 1
ATOM 708 C CA . ASN A 1 90 ? 15.144 -6.111 1.216 1.00 53.56 90 ASN A CA 1
ATOM 709 C C . ASN A 1 90 ? 15.754 -6.845 2.428 1.00 53.56 90 ASN A C 1
ATOM 711 O O . ASN A 1 90 ? 15.564 -6.379 3.548 1.00 53.56 90 ASN A O 1
ATOM 715 N N . PHE A 1 91 ? 16.457 -7.969 2.244 1.00 51.56 91 PHE A N 1
ATOM 716 C CA . PHE A 1 91 ? 16.919 -8.821 3.358 1.00 51.56 91 PHE A CA 1
ATOM 717 C C . PHE A 1 91 ? 18.423 -9.157 3.343 1.00 51.56 91 PHE A C 1
ATOM 719 O O . PHE A 1 91 ? 18.823 -10.127 3.988 1.00 51.56 91 PHE A O 1
ATOM 726 N N . GLN A 1 92 ? 19.245 -8.382 2.628 1.00 45.78 92 GLN A N 1
ATOM 727 C CA . GLN A 1 92 ? 20.709 -8.433 2.762 1.00 45.78 92 GLN A CA 1
ATOM 728 C C . GLN A 1 92 ? 21.205 -7.456 3.827 1.00 45.78 92 GLN A C 1
ATOM 730 O O . GLN A 1 92 ? 20.661 -6.331 3.898 1.00 45.78 92 GLN A O 1
#

Radius of gyration: 15.97 Å; chains: 1; bounding box: 42×42×31 Å

pLDDT: mean 80.14, std 16.06, range [35.19, 96.62]

Organism: NCBI:txid191504